Protein AF-A0A1F4AFH7-F1 (afdb_monomer_lite)

Secondary structure (DSSP, 8-state):
--HHHHHHHHHHHHHHHHHHHHHHHHHHHHHHHHHHHHHHHHHHT--HHHHHSSTTHHHHHHHHHHHTT-S-HHHHHHHHTT-S-S-STTSTTHHHHHHHHHHHHHHHHHHHHHHHHHHT--S------------SSTTGGG------------

Foldseek 3Di:
DPPVVVVVVVVVVVVVVVVVVVVVVLVVLLVVLVVLVCLLLVVLVFHVVVCVPDPNVVVVVVLSVQSSVDPPVVVSVCVSVVVDDDAPVVRPCSVVSVVRNVVVVVVVVVVVVVVVVVVVPPPDDDDDDDDPPPDPPVVVVPDDPPPDPPDDDD

Sequence (154 aa):
MNPTLFEIGVVIFMVAVSVALVAWFFRHVAAASERRMTHMLTRAGVDPEFVRQDETWAILHVARGRCSRCRFEDLCDRWLAGKVEGDNSFCLNAQIFRVLKRITGRIAASICSGYHAQATTLTPGSRNVVSTDVDREALIRLTPSIHSPISAVL

Radius of gyration: 24.61 Å; chains: 1; bounding box: 51×47×81 Å

pLDDT: mean 77.51, std 17.67, range [39.91, 97.81]

Structure (mmCIF, N/CA/C/O backbone):
data_AF-A0A1F4AFH7-F1
#
_entry.id   AF-A0A1F4AFH7-F1
#
loop_
_atom_site.group_PDB
_atom_site.id
_atom_site.type_symbol
_atom_site.label_atom_id
_atom_site.label_alt_id
_atom_site.label_comp_id
_atom_site.label_asym_id
_atom_site.label_entity_id
_atom_site.label_seq_id
_atom_site.pdbx_PDB_ins_code
_atom_site.Cartn_x
_atom_site.Cartn_y
_atom_site.Cartn_z
_atom_site.occupancy
_atom_site.B_iso_or_equiv
_atom_site.auth_seq_id
_atom_site.auth_comp_id
_atom_site.auth_asym_id
_atom_site.auth_atom_id
_atom_site.pdbx_PDB_model_num
ATOM 1 N N . MET A 1 1 ? 24.929 5.847 -45.529 1.00 58.94 1 MET A N 1
ATOM 2 C CA . MET A 1 1 ? 24.531 5.856 -44.104 1.00 58.94 1 MET A CA 1
ATOM 3 C C . MET A 1 1 ? 25.587 5.089 -43.334 1.00 58.94 1 MET A C 1
ATOM 5 O O . MET A 1 1 ?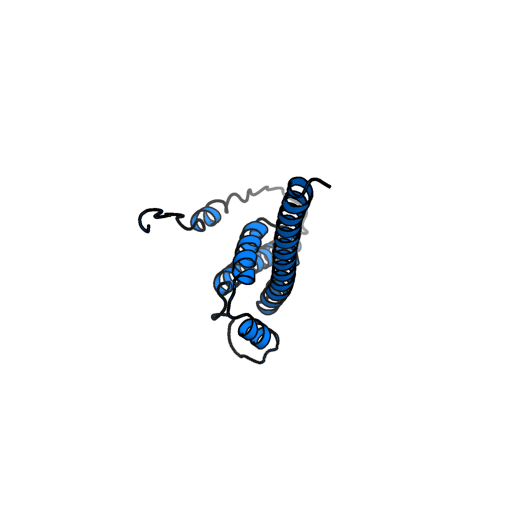 25.845 3.952 -43.700 1.00 58.94 1 MET A O 1
ATOM 9 N N . ASN A 1 2 ? 26.250 5.713 -42.357 1.00 67.75 2 ASN A N 1
ATOM 10 C CA . ASN A 1 2 ? 27.269 5.025 -41.561 1.00 67.75 2 ASN A CA 1
ATOM 11 C C . ASN A 1 2 ? 26.573 4.000 -40.647 1.00 67.75 2 ASN A C 1
ATOM 13 O O . ASN A 1 2 ? 25.775 4.423 -39.806 1.00 67.75 2 ASN A O 1
ATOM 17 N N . PRO A 1 3 ? 26.835 2.689 -40.804 1.00 68.75 3 PRO A N 1
ATOM 18 C CA . PRO A 1 3 ? 26.132 1.634 -40.067 1.00 68.75 3 PRO A CA 1
ATOM 19 C C . PRO A 1 3 ? 26.274 1.775 -38.543 1.00 68.75 3 PRO A C 1
ATOM 21 O O . PRO A 1 3 ? 25.358 1.436 -37.802 1.00 68.75 3 PRO A O 1
ATOM 24 N N . THR A 1 4 ? 27.356 2.402 -38.083 1.00 84.69 4 THR A N 1
ATOM 25 C CA . THR A 1 4 ? 27.660 2.626 -36.665 1.00 84.69 4 THR A CA 1
ATOM 26 C C . THR A 1 4 ? 26.680 3.565 -35.958 1.00 84.69 4 THR A C 1
ATOM 28 O O . THR A 1 4 ? 26.305 3.311 -34.819 1.00 84.69 4 THR A O 1
ATOM 31 N N . LEU A 1 5 ? 26.217 4.637 -36.613 1.00 85.31 5 LEU A N 1
ATOM 32 C CA . LEU A 1 5 ? 25.299 5.599 -35.984 1.00 85.31 5 LEU A CA 1
ATOM 33 C C . LEU A 1 5 ? 23.887 5.027 -35.822 1.00 85.31 5 LEU A C 1
ATOM 35 O O . LEU A 1 5 ? 23.224 5.296 -34.822 1.00 85.31 5 LEU A O 1
ATOM 39 N N . PHE A 1 6 ? 23.438 4.231 -36.795 1.00 85.00 6 PHE A N 1
ATOM 40 C CA . PHE A 1 6 ? 22.141 3.565 -36.724 1.00 85.00 6 PHE A CA 1
ATOM 41 C C . PHE A 1 6 ? 22.126 2.512 -35.612 1.00 85.00 6 PHE A C 1
ATOM 43 O O . PHE A 1 6 ? 21.218 2.509 -34.787 1.00 85.00 6 PHE A O 1
ATOM 50 N N . GLU A 1 7 ? 23.162 1.677 -35.537 1.00 88.56 7 GLU A N 1
ATOM 51 C CA . GLU A 1 7 ? 23.283 0.626 -34.525 1.00 88.56 7 GLU A CA 1
ATOM 52 C C . GLU A 1 7 ? 23.329 1.194 -33.097 1.00 88.56 7 GLU A C 1
ATOM 54 O O . GLU A 1 7 ? 22.572 0.753 -32.229 1.00 88.56 7 GLU A O 1
ATOM 59 N N . ILE A 1 8 ? 24.117 2.254 -32.872 1.00 92.44 8 ILE A N 1
ATOM 60 C CA . ILE A 1 8 ? 24.149 2.973 -31.588 1.00 92.44 8 ILE A CA 1
ATOM 61 C C . ILE A 1 8 ? 22.761 3.534 -31.244 1.00 92.44 8 ILE A C 1
ATOM 63 O O . ILE A 1 8 ? 22.302 3.404 -30.107 1.00 92.44 8 ILE A O 1
ATOM 67 N N . GLY A 1 9 ? 22.066 4.120 -32.225 1.00 92.56 9 GLY A N 1
ATOM 68 C CA . GLY A 1 9 ? 20.712 4.643 -32.043 1.00 92.56 9 GLY A CA 1
ATOM 69 C C . GLY A 1 9 ? 19.713 3.571 -31.600 1.00 92.56 9 GLY A C 1
ATOM 70 O O . GLY A 1 9 ? 18.935 3.807 -30.674 1.00 92.56 9 GLY A O 1
ATOM 71 N N . VAL A 1 10 ? 19.764 2.378 -32.203 1.00 94.88 10 VAL A N 1
ATOM 72 C CA . VAL A 1 10 ? 18.885 1.255 -31.834 1.00 94.88 10 VAL A CA 1
ATOM 73 C C . VAL A 1 10 ? 19.155 0.783 -30.405 1.00 94.88 10 VAL A C 1
ATOM 75 O O . VAL A 1 10 ? 18.204 0.575 -29.653 1.00 94.88 10 VAL A O 1
ATOM 78 N N . VAL A 1 11 ? 20.422 0.656 -29.997 1.00 95.88 11 VAL A N 1
ATOM 79 C CA . VAL A 1 11 ? 20.771 0.237 -28.627 1.00 95.88 11 VAL A CA 1
ATOM 80 C C . VAL A 1 11 ? 20.253 1.242 -27.600 1.00 95.88 11 VAL A C 1
ATOM 82 O O . VAL A 1 11 ? 19.589 0.850 -26.640 1.00 95.88 11 VAL A O 1
ATOM 85 N N . ILE A 1 12 ? 20.485 2.540 -27.820 1.00 96.44 12 ILE A N 1
ATOM 86 C CA . ILE A 1 12 ? 19.996 3.599 -26.924 1.00 96.44 12 ILE A CA 1
ATOM 87 C C . ILE A 1 12 ? 18.468 3.557 -26.831 1.00 96.44 12 ILE A C 1
ATOM 89 O O . ILE A 1 12 ? 17.912 3.630 -25.733 1.00 96.44 12 ILE A O 1
ATOM 93 N N . PHE A 1 13 ? 17.786 3.393 -27.965 1.00 97.00 13 PHE A N 1
ATOM 94 C CA . PHE A 1 13 ? 16.331 3.298 -28.001 1.00 97.00 13 PHE A CA 1
ATOM 95 C C . PHE A 1 13 ? 15.813 2.081 -27.222 1.00 97.00 13 PHE A C 1
ATOM 97 O O . PHE A 1 13 ? 14.917 2.223 -26.392 1.00 97.00 13 PHE A O 1
ATOM 104 N N . MET A 1 14 ? 16.404 0.899 -27.417 1.00 97.44 14 MET A N 1
ATOM 105 C CA . MET A 1 14 ? 16.013 -0.324 -26.705 1.00 97.44 14 MET A CA 1
ATOM 106 C C . MET A 1 14 ? 1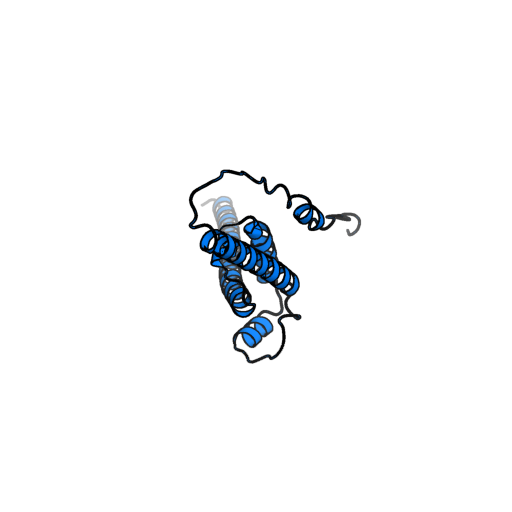6.215 -0.207 -25.191 1.00 97.44 14 MET A C 1
ATOM 108 O O . MET A 1 14 ? 15.348 -0.628 -24.419 1.00 97.44 14 MET A O 1
ATOM 112 N N . VAL A 1 15 ? 17.316 0.411 -24.752 1.00 97.69 15 VAL A N 1
ATOM 113 C CA . VAL A 1 15 ? 17.558 0.698 -23.331 1.00 97.69 15 VAL A CA 1
ATOM 114 C C . VAL A 1 15 ? 16.505 1.668 -22.793 1.00 97.69 15 VAL A C 1
ATOM 116 O O . VAL A 1 15 ? 15.909 1.400 -21.750 1.00 97.69 15 VAL A O 1
ATOM 119 N N . ALA A 1 16 ? 16.212 2.752 -23.515 1.00 97.62 16 ALA A N 1
ATOM 120 C CA . ALA A 1 16 ? 15.210 3.734 -23.104 1.00 97.62 16 ALA A CA 1
ATOM 121 C C . ALA A 1 16 ? 13.808 3.114 -22.969 1.00 97.62 16 ALA A C 1
ATOM 123 O O . ALA A 1 16 ? 13.132 3.331 -21.962 1.00 97.62 16 ALA A O 1
ATOM 124 N N . VAL A 1 17 ? 13.392 2.293 -23.940 1.00 97.81 17 VAL A N 1
ATOM 125 C CA . VAL A 1 17 ? 12.113 1.567 -23.898 1.00 97.81 17 VAL A CA 1
ATOM 126 C C . VAL A 1 17 ? 12.080 0.594 -22.721 1.00 97.81 17 VAL A C 1
ATOM 128 O O . VAL A 1 17 ? 11.098 0.566 -21.981 1.00 97.81 17 VAL A O 1
ATOM 131 N N . SER A 1 18 ? 13.159 -0.156 -22.494 1.00 97.12 18 SER A N 1
ATOM 132 C CA . SER A 1 18 ? 13.247 -1.105 -21.379 1.00 97.12 18 SER A CA 1
ATOM 133 C C . SER A 1 18 ? 13.105 -0.402 -20.026 1.00 97.12 18 SER A C 1
ATOM 135 O O . SER A 1 18 ? 12.313 -0.827 -19.186 1.00 97.12 18 SER A O 1
ATOM 137 N N . VAL A 1 19 ? 13.802 0.721 -19.825 1.00 97.31 19 VAL A N 1
ATOM 138 C CA . VAL A 1 19 ? 13.690 1.532 -18.601 1.00 97.31 19 VAL A CA 1
ATOM 139 C C . VAL A 1 19 ? 12.276 2.093 -18.439 1.00 97.31 19 VAL A C 1
ATOM 141 O O . VAL A 1 19 ? 11.723 2.041 -17.339 1.00 97.31 19 VAL A O 1
ATOM 144 N N . ALA A 1 20 ? 11.660 2.583 -19.518 1.00 96.75 20 ALA A N 1
ATOM 145 C CA . ALA A 1 20 ? 10.295 3.101 -19.484 1.00 96.75 20 ALA A CA 1
ATOM 146 C C . ALA A 1 20 ? 9.277 2.018 -19.090 1.00 96.75 20 ALA A C 1
ATOM 148 O O . ALA A 1 20 ? 8.427 2.265 -18.233 1.00 96.75 20 ALA A O 1
ATOM 149 N N . LEU A 1 21 ? 9.396 0.809 -19.649 1.00 96.75 21 LEU A N 1
ATOM 150 C CA . LEU A 1 21 ? 8.543 -0.333 -19.311 1.00 96.75 21 LEU A CA 1
ATOM 151 C C . LEU A 1 21 ? 8.709 -0.755 -17.848 1.00 96.75 21 LEU A C 1
ATOM 153 O O . LEU A 1 21 ? 7.716 -0.966 -17.152 1.00 96.75 21 LEU A O 1
ATOM 157 N N . VAL A 1 22 ? 9.947 -0.824 -17.357 1.00 94.31 22 VAL A N 1
ATOM 158 C CA . VAL A 1 22 ? 10.238 -1.163 -15.957 1.00 94.31 22 VAL A CA 1
ATOM 159 C C . VAL A 1 22 ? 9.664 -0.107 -15.007 1.00 94.31 22 VAL A C 1
ATOM 161 O O . VAL A 1 22 ? 8.980 -0.444 -14.039 1.00 94.31 22 VAL A O 1
ATOM 164 N N . ALA A 1 23 ? 9.870 1.180 -15.295 1.00 92.88 23 ALA A N 1
ATOM 165 C CA . ALA A 1 23 ? 9.315 2.270 -14.496 1.00 92.88 23 ALA A CA 1
ATOM 166 C C . ALA A 1 23 ? 7.776 2.269 -14.507 1.00 92.88 23 ALA A C 1
ATOM 168 O O . ALA A 1 23 ? 7.147 2.473 -13.466 1.00 92.88 23 ALA A O 1
ATOM 169 N N . TRP A 1 24 ? 7.165 2.009 -15.666 1.00 94.88 24 TRP A N 1
ATOM 170 C CA . TRP A 1 24 ? 5.717 1.863 -15.806 1.00 94.88 24 TRP A CA 1
ATOM 171 C C . TRP A 1 24 ? 5.185 0.707 -14.958 1.00 94.88 24 TRP A C 1
ATOM 173 O O . TRP A 1 24 ? 4.239 0.887 -14.190 1.00 94.88 24 TRP A O 1
ATOM 183 N N . PHE A 1 25 ? 5.830 -0.457 -15.039 1.00 90.38 25 PHE A N 1
ATOM 184 C CA . PHE A 1 25 ? 5.467 -1.634 -14.259 1.00 90.38 25 PHE A CA 1
ATOM 185 C C . PHE A 1 25 ? 5.517 -1.349 -12.754 1.00 90.38 25 PHE A C 1
ATOM 187 O O . PHE A 1 25 ? 4.532 -1.572 -12.049 1.00 90.38 25 PHE A O 1
ATOM 194 N N . PHE A 1 26 ? 6.610 -0.759 -12.259 1.00 82.81 26 PHE A N 1
ATOM 195 C CA . PHE A 1 26 ? 6.724 -0.402 -10.844 1.00 82.81 26 PHE A CA 1
ATOM 196 C C . PHE A 1 26 ? 5.667 0.609 -10.394 1.00 82.81 26 PHE A C 1
ATOM 198 O O . PHE A 1 26 ? 5.120 0.469 -9.299 1.00 82.81 26 PHE A O 1
ATOM 205 N N . ARG A 1 27 ? 5.330 1.602 -11.228 1.00 86.81 27 ARG A N 1
ATOM 206 C CA . ARG A 1 27 ? 4.246 2.551 -10.929 1.00 86.81 27 ARG A CA 1
ATOM 207 C C . ARG A 1 27 ? 2.893 1.858 -10.845 1.00 86.81 27 ARG A C 1
ATOM 209 O O . ARG A 1 27 ? 2.128 2.133 -9.921 1.00 86.81 27 ARG A O 1
ATOM 216 N N . HIS A 1 28 ? 2.613 0.941 -11.766 1.00 86.31 28 HIS A N 1
ATOM 217 C CA . HIS A 1 28 ? 1.357 0.206 -11.770 1.00 86.31 28 HIS A CA 1
ATOM 218 C C . HIS A 1 28 ? 1.219 -0.685 -10.526 1.00 86.31 28 HIS A C 1
ATOM 220 O O . HIS A 1 28 ? 0.165 -0.685 -9.882 1.00 86.31 28 HIS A O 1
ATOM 226 N N . VAL A 1 29 ? 2.286 -1.392 -10.144 1.00 83.69 29 VAL A N 1
ATOM 227 C CA . VAL A 1 29 ? 2.323 -2.212 -8.922 1.00 83.69 29 VAL A CA 1
ATOM 228 C C . VAL A 1 29 ? 2.166 -1.340 -7.673 1.00 83.69 29 VAL A C 1
ATOM 230 O O . VAL A 1 29 ? 1.388 -1.671 -6.781 1.00 83.69 29 VAL A O 1
ATOM 233 N N . ALA A 1 30 ? 2.842 -0.189 -7.616 1.00 82.31 30 ALA A N 1
ATOM 234 C CA . ALA A 1 30 ? 2.748 0.728 -6.482 1.00 82.31 30 ALA A CA 1
ATOM 235 C C . ALA A 1 30 ? 1.341 1.320 -6.301 1.00 82.31 30 ALA A C 1
ATOM 237 O O . ALA A 1 30 ? 0.933 1.569 -5.165 1.00 82.31 30 ALA A O 1
ATOM 238 N N . ALA A 1 31 ? 0.607 1.569 -7.388 1.00 84.50 31 ALA A N 1
ATOM 239 C CA . ALA A 1 31 ? -0.771 2.056 -7.328 1.00 84.50 31 ALA A CA 1
ATOM 240 C C . ALA A 1 31 ? -1.751 0.956 -6.886 1.00 84.50 31 ALA A C 1
ATOM 242 O O . ALA A 1 31 ? -2.654 1.210 -6.087 1.00 84.50 31 ALA A O 1
ATOM 243 N N . ALA A 1 32 ? -1.562 -0.277 -7.366 1.00 86.62 32 ALA A N 1
ATOM 244 C CA . ALA A 1 32 ? -2.381 -1.418 -6.964 1.00 86.62 32 ALA A CA 1
ATOM 245 C C . ALA A 1 32 ? -2.187 -1.766 -5.477 1.00 86.62 32 ALA A C 1
ATOM 247 O O . ALA A 1 32 ? -3.166 -1.956 -4.751 1.00 86.62 32 ALA A O 1
ATOM 248 N N . SER A 1 33 ? -0.936 -1.775 -5.002 1.00 86.81 33 SER A N 1
ATOM 249 C CA . SER A 1 33 ? -0.625 -2.075 -3.601 1.00 86.81 33 SER A CA 1
ATOM 250 C C . SER A 1 33 ? -1.174 -1.023 -2.638 1.00 86.81 33 SER A C 1
ATOM 252 O O . SER A 1 33 ? -1.640 -1.375 -1.557 1.00 86.81 33 SER A O 1
ATOM 254 N N . GLU A 1 34 ? -1.187 0.253 -3.035 1.00 87.62 34 GLU A N 1
ATOM 255 C CA . GLU A 1 34 ? -1.787 1.333 -2.247 1.00 87.62 34 GLU A CA 1
ATOM 256 C C . GLU A 1 34 ? -3.281 1.105 -2.037 1.00 87.62 34 GLU A C 1
ATOM 258 O O . GLU A 1 34 ? -3.737 1.091 -0.897 1.00 87.62 34 GLU A O 1
ATOM 263 N N . ARG A 1 35 ? -4.033 0.840 -3.112 1.00 88.56 35 ARG A N 1
ATOM 264 C CA . ARG A 1 35 ? -5.477 0.578 -3.014 1.00 88.56 35 ARG A CA 1
ATOM 265 C C . ARG A 1 35 ? -5.765 -0.607 -2.096 1.00 88.56 35 ARG A C 1
ATOM 267 O O . ARG A 1 35 ? -6.581 -0.495 -1.182 1.00 88.56 35 ARG A O 1
ATOM 274 N N . ARG A 1 36 ? -5.056 -1.724 -2.289 1.00 90.31 36 ARG A N 1
ATOM 275 C CA . ARG A 1 36 ? -5.224 -2.929 -1.465 1.00 90.31 36 ARG A CA 1
ATOM 276 C C . ARG A 1 36 ? -4.901 -2.662 0.006 1.00 90.31 36 ARG A C 1
ATOM 278 O O . ARG A 1 36 ? -5.663 -3.061 0.883 1.00 90.31 36 ARG A O 1
ATOM 285 N N . MET A 1 37 ? -3.808 -1.954 0.285 1.00 91.12 37 MET A N 1
ATOM 286 C CA . MET A 1 37 ? -3.411 -1.594 1.646 1.00 91.12 37 MET A CA 1
ATOM 287 C C . MET A 1 37 ? -4.458 -0.708 2.334 1.00 91.12 37 MET A C 1
ATOM 289 O O . MET A 1 37 ? -4.794 -0.962 3.488 1.00 91.12 37 MET A O 1
ATOM 293 N N . THR A 1 38 ? -5.019 0.278 1.631 1.00 90.81 38 THR A N 1
ATOM 294 C CA . THR A 1 38 ? -6.092 1.144 2.148 1.00 90.81 38 THR A CA 1
ATOM 295 C C . THR A 1 38 ? -7.342 0.339 2.514 1.00 90.81 38 THR A C 1
ATOM 297 O O . THR A 1 38 ? -7.915 0.523 3.591 1.00 90.81 38 THR A O 1
ATOM 300 N N . HIS A 1 39 ? -7.734 -0.624 1.676 1.00 92.69 39 HIS A N 1
ATOM 301 C CA . HIS A 1 39 ? -8.834 -1.538 1.996 1.00 92.69 39 HIS A CA 1
ATOM 302 C C . HIS A 1 39 ? -8.519 -2.447 3.195 1.00 92.69 39 HIS A C 1
ATOM 304 O O . HIS A 1 39 ? -9.397 -2.742 4.004 1.00 92.69 39 HIS A O 1
ATOM 310 N N . MET A 1 40 ? -7.262 -2.867 3.364 1.00 92.31 40 MET A N 1
ATOM 311 C CA . MET A 1 40 ? -6.867 -3.652 4.536 1.00 92.31 40 MET A CA 1
ATOM 312 C C . MET A 1 40 ? -6.890 -2.836 5.830 1.00 92.31 40 MET A C 1
ATOM 314 O O . MET A 1 40 ? -7.315 -3.358 6.859 1.00 92.31 40 MET A O 1
ATOM 318 N N . LEU A 1 41 ? -6.464 -1.571 5.785 1.00 91.31 41 LEU A N 1
ATOM 319 C CA . LEU A 1 41 ? -6.507 -0.654 6.928 1.00 91.31 41 LEU A CA 1
ATOM 320 C C . LEU A 1 41 ? -7.940 -0.403 7.386 1.00 91.31 41 LEU A C 1
ATOM 322 O O . LEU A 1 41 ? -8.254 -0.624 8.555 1.00 91.31 41 LEU A O 1
ATOM 326 N N . THR A 1 42 ? -8.815 -0.039 6.449 1.00 91.38 42 THR A N 1
ATOM 327 C CA . THR A 1 42 ? -10.238 0.196 6.734 1.00 91.38 42 THR A CA 1
ATOM 328 C C . THR A 1 42 ? -10.900 -1.048 7.321 1.00 91.38 42 THR A C 1
ATOM 330 O O . THR A 1 42 ? -11.532 -0.964 8.373 1.00 91.38 42 THR A O 1
ATOM 333 N N . ARG A 1 43 ? -10.667 -2.236 6.742 1.00 90.50 43 ARG A N 1
ATOM 334 C CA . ARG A 1 43 ? -11.163 -3.509 7.299 1.00 90.50 43 ARG A CA 1
ATOM 335 C C . ARG A 1 43 ? -10.566 -3.840 8.673 1.00 90.50 43 ARG A C 1
ATOM 337 O O . ARG A 1 43 ? -11.231 -4.467 9.492 1.00 90.50 43 ARG A O 1
ATOM 344 N N . ALA A 1 44 ? -9.338 -3.409 8.963 1.00 88.06 44 ALA A N 1
ATOM 345 C CA . ALA A 1 44 ? -8.731 -3.539 10.289 1.00 88.06 44 ALA A CA 1
ATOM 346 C C . ALA A 1 44 ? -9.291 -2.530 11.320 1.00 88.06 44 ALA A C 1
ATOM 348 O O . ALA A 1 44 ? -9.016 -2.669 12.521 1.00 88.06 44 ALA A O 1
ATOM 349 N N . GLY A 1 45 ? -10.099 -1.557 10.884 1.00 88.81 45 GLY A N 1
ATOM 350 C CA . GLY A 1 45 ? -10.655 -0.483 11.709 1.00 88.81 45 GLY A CA 1
ATOM 351 C C . GLY A 1 45 ? -9.713 0.710 11.876 1.00 88.81 45 GLY A C 1
ATOM 352 O O . GLY A 1 45 ? -9.783 1.394 12.891 1.00 88.81 45 GLY A O 1
ATOM 353 N N . VAL A 1 46 ? -8.796 0.918 10.929 1.00 88.12 46 VAL A N 1
ATOM 354 C CA . VAL A 1 46 ? -7.921 2.093 10.862 1.00 88.12 46 VAL A CA 1
ATOM 355 C C . VAL A 1 46 ? -8.403 2.980 9.722 1.00 88.12 46 VAL A C 1
ATOM 357 O O . VAL A 1 46 ? -8.455 2.531 8.577 1.00 88.12 46 VAL A O 1
ATOM 360 N N . ASP A 1 47 ? -8.739 4.231 10.030 1.00 86.06 47 ASP A N 1
ATOM 361 C CA . ASP A 1 47 ? -9.089 5.220 9.014 1.00 86.06 47 ASP A CA 1
ATOM 362 C C . ASP A 1 47 ? -7.817 5.694 8.282 1.00 86.06 47 ASP A C 1
ATOM 364 O O . ASP A 1 47 ? -6.925 6.263 8.918 1.00 86.06 47 ASP A O 1
ATOM 368 N N . PRO A 1 48 ? -7.681 5.445 6.968 1.00 82.25 48 PRO A N 1
ATOM 369 C CA . PRO A 1 48 ? -6.505 5.839 6.199 1.00 82.25 48 PRO A CA 1
ATOM 370 C C . PRO A 1 48 ? -6.304 7.357 6.127 1.00 82.25 48 PRO A C 1
ATOM 372 O O . PRO A 1 48 ? -5.156 7.790 6.026 1.00 82.25 48 PRO A O 1
ATOM 375 N N . GLU A 1 49 ? -7.367 8.164 6.199 1.00 82.38 49 GLU A N 1
ATOM 376 C CA . GLU A 1 49 ? -7.240 9.625 6.119 1.00 82.38 49 GLU A CA 1
ATOM 377 C C . GLU A 1 49 ? -6.582 10.198 7.373 1.00 82.38 49 GLU A C 1
ATOM 379 O O . GLU A 1 49 ? -5.730 11.084 7.287 1.00 82.38 49 GLU A O 1
ATOM 384 N N . PHE A 1 50 ? -6.878 9.607 8.531 1.00 75.38 50 PHE A N 1
ATOM 385 C CA . PHE A 1 50 ? -6.241 9.963 9.794 1.00 75.38 50 PHE A CA 1
ATOM 386 C C . PHE A 1 50 ? -4.727 9.685 9.773 1.00 75.38 50 PHE A C 1
ATOM 388 O O . PHE A 1 50 ? -3.925 10.486 10.242 1.00 75.38 50 PHE A O 1
ATOM 395 N N . VAL A 1 51 ? -4.315 8.572 9.157 1.00 74.50 51 VAL A N 1
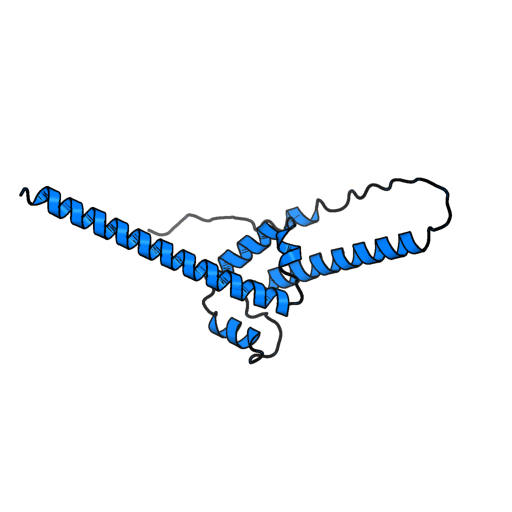ATOM 396 C CA . VAL A 1 51 ? -2.902 8.155 9.060 1.00 74.50 51 VAL A CA 1
ATOM 397 C C . VAL A 1 51 ? -2.105 9.028 8.074 1.00 74.50 51 VAL A C 1
ATOM 399 O O . VAL A 1 51 ? -0.880 9.095 8.164 1.00 74.50 51 VAL A O 1
ATOM 402 N N . ARG A 1 52 ? -2.768 9.706 7.122 1.00 72.94 52 ARG A N 1
ATOM 403 C CA . ARG A 1 52 ? -2.101 10.578 6.133 1.00 72.94 52 ARG A CA 1
ATOM 404 C C . ARG A 1 52 ? -1.685 11.941 6.688 1.00 72.94 52 ARG A C 1
ATOM 406 O O . ARG A 1 52 ? -0.823 12.567 6.077 1.00 72.94 52 ARG A O 1
ATOM 413 N N . GLN A 1 53 ? -2.292 12.401 7.780 1.00 67.88 53 GLN A N 1
ATOM 414 C CA . GLN A 1 53 ? -2.065 13.748 8.322 1.00 67.88 53 GLN A CA 1
ATOM 415 C C . GLN A 1 53 ? -0.962 13.814 9.389 1.00 67.88 53 GLN A C 1
ATOM 417 O O . GLN A 1 53 ? -0.530 14.910 9.731 1.00 67.88 53 GLN A O 1
ATOM 422 N N . ASP A 1 54 ? -0.498 12.670 9.893 1.00 66.06 54 ASP A N 1
ATOM 423 C CA . ASP A 1 54 ? 0.324 12.590 11.105 1.00 66.06 54 ASP A CA 1
ATOM 424 C C . ASP A 1 54 ? 1.701 11.928 10.865 1.00 66.06 54 ASP A C 1
ATOM 426 O O . ASP A 1 54 ? 1.997 11.409 9.781 1.00 66.06 54 ASP A O 1
ATOM 430 N N . GLU A 1 55 ? 2.543 11.878 11.904 1.00 72.56 55 GLU A N 1
ATOM 431 C CA . GLU A 1 55 ? 3.867 11.220 11.934 1.00 72.56 55 GLU A CA 1
ATOM 432 C C . GLU A 1 55 ? 3.828 9.735 11.520 1.00 72.56 55 GLU A C 1
ATOM 434 O O . GLU A 1 55 ? 4.842 9.114 11.183 1.00 72.56 55 GLU A O 1
ATOM 439 N N . THR A 1 56 ? 2.634 9.147 11.479 1.00 79.25 56 THR A N 1
ATOM 440 C CA . THR A 1 56 ? 2.405 7.772 11.046 1.00 79.25 56 THR A CA 1
ATOM 441 C C . THR A 1 56 ? 2.552 7.556 9.535 1.00 79.25 56 THR A C 1
ATOM 443 O O . THR A 1 56 ? 2.617 6.402 9.093 1.00 79.25 56 THR A O 1
ATOM 446 N N . TRP A 1 57 ? 2.710 8.619 8.737 1.00 82.62 57 TRP A N 1
ATOM 447 C CA . TRP A 1 57 ? 2.990 8.518 7.301 1.00 82.62 57 TRP A CA 1
ATOM 448 C C . TRP A 1 57 ? 4.254 7.700 6.994 1.00 82.62 57 TRP A C 1
ATOM 450 O O . TRP A 1 57 ? 4.251 6.876 6.076 1.00 82.62 57 TRP A O 1
ATOM 460 N N . ALA A 1 58 ? 5.321 7.856 7.787 1.00 84.94 58 ALA A N 1
ATOM 461 C CA . ALA A 1 58 ? 6.560 7.099 7.591 1.00 84.94 58 ALA A CA 1
ATOM 462 C C . ALA A 1 58 ? 6.335 5.586 7.772 1.00 84.94 58 ALA A C 1
ATOM 464 O O . ALA A 1 58 ? 6.823 4.768 6.987 1.00 84.94 58 ALA A O 1
ATOM 465 N N . ILE A 1 59 ? 5.521 5.209 8.764 1.00 85.81 59 ILE A N 1
ATOM 466 C CA . ILE A 1 59 ? 5.132 3.818 9.026 1.00 85.81 59 ILE A CA 1
ATOM 467 C C . ILE A 1 59 ? 4.293 3.273 7.862 1.00 85.81 59 ILE A C 1
ATOM 469 O O . ILE A 1 59 ? 4.513 2.146 7.404 1.00 85.81 59 ILE A O 1
ATOM 473 N N . LEU A 1 60 ? 3.367 4.082 7.343 1.00 86.06 60 LEU A N 1
ATOM 474 C CA . LEU A 1 60 ? 2.538 3.723 6.195 1.00 86.06 60 LEU A CA 1
ATOM 475 C C . LEU A 1 60 ? 3.374 3.536 4.919 1.00 86.06 60 LEU A C 1
ATOM 477 O O . LEU A 1 60 ? 3.123 2.609 4.147 1.00 86.06 60 LEU A O 1
ATOM 481 N N . HIS A 1 61 ? 4.408 4.355 4.717 1.00 86.44 61 HIS A N 1
ATOM 482 C CA . HIS A 1 61 ? 5.324 4.227 3.585 1.00 86.44 61 HIS A CA 1
ATOM 483 C C . HIS A 1 61 ? 6.098 2.899 3.621 1.00 86.44 61 HIS A C 1
ATOM 485 O O . HIS A 1 61 ? 6.197 2.198 2.609 1.00 86.44 61 HIS A O 1
ATOM 491 N N . VAL A 1 62 ? 6.571 2.489 4.803 1.00 88.50 62 VAL A N 1
ATOM 492 C CA . VAL A 1 62 ? 7.212 1.177 4.999 1.00 88.50 62 VAL A CA 1
ATOM 493 C C . VAL A 1 62 ? 6.225 0.038 4.730 1.00 88.50 62 VAL A C 1
ATOM 495 O O . VAL A 1 62 ? 6.565 -0.920 4.027 1.00 88.50 62 VAL A O 1
ATOM 498 N N . ALA A 1 63 ? 4.990 0.142 5.231 1.00 89.19 63 ALA A N 1
ATOM 499 C CA . ALA A 1 63 ? 3.945 -0.846 4.970 1.00 89.19 63 ALA A CA 1
ATOM 500 C C . ALA A 1 63 ? 3.641 -0.971 3.467 1.00 89.19 63 ALA A C 1
ATOM 502 O O . ALA A 1 63 ? 3.522 -2.087 2.952 1.00 89.19 63 ALA A O 1
ATOM 503 N N . ARG A 1 64 ? 3.599 0.151 2.739 1.00 89.12 64 ARG A N 1
ATOM 504 C CA . ARG A 1 64 ? 3.398 0.182 1.284 1.00 89.12 64 ARG A CA 1
ATOM 505 C C . ARG A 1 64 ? 4.510 -0.552 0.543 1.00 89.12 64 ARG A C 1
ATOM 507 O O . ARG A 1 64 ? 4.214 -1.366 -0.329 1.00 89.12 64 ARG A O 1
ATOM 514 N N . GLY A 1 65 ? 5.769 -0.311 0.915 1.00 87.88 65 GLY A N 1
ATOM 515 C CA . GLY A 1 65 ? 6.923 -0.992 0.321 1.00 87.88 65 GLY A CA 1
ATOM 516 C C . GLY A 1 65 ? 6.927 -2.505 0.563 1.00 87.88 65 GLY A C 1
ATOM 517 O O . GLY A 1 65 ? 7.360 -3.271 -0.294 1.00 87.88 65 GLY A O 1
ATOM 518 N N . ARG A 1 66 ? 6.405 -2.957 1.710 1.00 90.19 66 ARG A N 1
ATOM 519 C CA . ARG A 1 66 ? 6.194 -4.388 1.986 1.00 90.19 66 ARG A CA 1
ATOM 520 C C . ARG A 1 66 ? 5.024 -4.953 1.186 1.00 90.19 66 ARG A C 1
ATOM 522 O O . ARG A 1 66 ? 5.123 -6.056 0.659 1.00 90.19 66 ARG A O 1
ATOM 529 N N . CYS A 1 67 ? 3.935 -4.194 1.068 1.00 90.81 67 CYS A N 1
ATOM 530 C CA . CYS A 1 67 ? 2.740 -4.608 0.339 1.00 90.81 67 CYS A CA 1
ATOM 531 C C . CYS A 1 67 ? 3.016 -4.774 -1.162 1.00 90.81 67 CYS A C 1
ATOM 533 O O . CYS A 1 67 ? 2.605 -5.776 -1.732 1.00 90.81 67 CYS A O 1
ATOM 535 N N . SER A 1 68 ? 3.783 -3.866 -1.781 1.00 88.38 68 SER A N 1
ATOM 536 C CA . SER A 1 68 ? 4.156 -3.958 -3.205 1.00 88.38 68 SER A CA 1
ATOM 537 C C . SER A 1 68 ? 5.076 -5.132 -3.549 1.00 88.38 68 SER A C 1
ATOM 539 O O . SER A 1 68 ? 5.256 -5.438 -4.723 1.00 88.38 68 SER A O 1
ATOM 541 N N . ARG A 1 69 ? 5.681 -5.773 -2.544 1.00 86.81 69 ARG A N 1
ATOM 542 C CA . ARG A 1 69 ? 6.535 -6.960 -2.697 1.00 86.81 69 ARG A CA 1
ATOM 543 C C . ARG A 1 69 ? 5.879 -8.228 -2.142 1.00 86.81 69 ARG A C 1
ATOM 545 O O . ARG A 1 69 ? 6.532 -9.268 -2.061 1.00 86.81 69 ARG A O 1
ATOM 552 N N . CYS A 1 70 ? 4.622 -8.149 -1.705 1.00 88.81 70 CYS A N 1
ATOM 553 C CA . CYS A 1 70 ? 3.922 -9.280 -1.113 1.00 88.81 70 CYS A CA 1
ATOM 554 C C . CYS A 1 70 ? 3.652 -10.347 -2.180 1.00 88.81 70 CYS A C 1
ATOM 556 O O . CYS A 1 70 ? 3.071 -10.050 -3.215 1.00 88.81 70 CYS A O 1
ATOM 558 N N . ARG A 1 71 ? 4.035 -11.603 -1.922 1.00 87.81 71 ARG A N 1
ATOM 559 C CA . ARG A 1 71 ? 3.761 -12.723 -2.845 1.00 87.81 71 ARG A CA 1
ATOM 560 C C . ARG A 1 71 ? 2.356 -13.318 -2.687 1.00 87.81 71 ARG A C 1
ATOM 562 O O . ARG A 1 71 ? 1.937 -14.080 -3.545 1.00 87.81 71 ARG A O 1
ATOM 569 N N . PHE A 1 72 ? 1.646 -12.975 -1.610 1.00 88.50 72 PHE A N 1
ATOM 570 C CA . PHE A 1 72 ? 0.343 -13.544 -1.231 1.00 88.50 72 PHE A CA 1
ATOM 571 C C . PHE A 1 72 ? -0.804 -12.554 -1.469 1.00 88.50 72 PHE A C 1
ATOM 573 O O . PHE A 1 72 ? -1.660 -12.330 -0.607 1.00 88.50 72 PHE A O 1
ATOM 580 N N . GLU A 1 73 ? -0.780 -11.884 -2.619 1.00 88.88 73 GLU A N 1
ATOM 581 C CA . GLU A 1 73 ? -1.795 -10.895 -2.990 1.00 88.88 73 GLU A CA 1
ATOM 582 C C . GLU A 1 73 ? -3.196 -11.507 -3.099 1.00 88.88 73 GLU A C 1
ATOM 584 O O . GLU A 1 73 ? -4.173 -10.924 -2.636 1.00 88.88 73 GLU A O 1
ATOM 589 N N . ASP A 1 74 ? -3.276 -12.727 -3.623 1.00 90.19 74 ASP A N 1
ATOM 590 C CA . ASP A 1 74 ? -4.505 -13.504 -3.760 1.00 90.19 74 ASP A CA 1
ATOM 591 C C . ASP A 1 74 ? -5.166 -13.782 -2.401 1.00 90.19 74 ASP A C 1
ATOM 593 O O . ASP A 1 74 ? -6.390 -13.756 -2.268 1.00 90.19 74 ASP A O 1
ATOM 597 N N . LEU A 1 75 ? -4.361 -14.035 -1.366 1.00 91.44 75 LEU A N 1
ATOM 598 C CA . LEU A 1 75 ? -4.851 -14.271 -0.014 1.00 91.44 75 LEU A CA 1
ATOM 599 C C . LEU A 1 75 ? -5.373 -12.973 0.607 1.00 91.44 75 LEU A C 1
ATOM 601 O O . LEU A 1 75 ? -6.408 -12.979 1.273 1.00 91.44 75 LEU A O 1
ATOM 605 N N . CYS A 1 76 ? -4.701 -11.854 0.325 1.00 92.00 76 CYS A N 1
ATOM 606 C CA . CYS A 1 76 ? -5.157 -10.528 0.724 1.00 92.00 76 CYS A CA 1
ATOM 607 C C . CYS A 1 76 ? -6.522 -10.207 0.101 1.00 92.00 76 CYS A C 1
ATOM 609 O O . CYS A 1 76 ? -7.433 -9.794 0.815 1.00 92.00 76 CYS A O 1
ATOM 611 N N . ASP A 1 77 ? -6.683 -10.452 -1.200 1.00 92.62 77 ASP A N 1
ATOM 612 C CA . ASP A 1 77 ? -7.921 -10.172 -1.930 1.00 92.62 77 ASP A CA 1
ATOM 613 C C . ASP A 1 77 ? -9.067 -11.090 -1.472 1.00 92.62 77 ASP A C 1
ATOM 615 O O . ASP A 1 77 ? -10.195 -10.634 -1.279 1.00 92.62 77 ASP A O 1
ATOM 619 N N . ARG A 1 78 ? -8.783 -12.371 -1.194 1.00 93.69 78 ARG A N 1
ATOM 620 C CA . ARG A 1 78 ? -9.767 -13.299 -0.608 1.00 93.69 78 ARG A CA 1
ATOM 621 C C . ARG A 1 78 ? -10.210 -12.876 0.791 1.00 93.69 78 ARG A C 1
ATOM 623 O O . ARG A 1 78 ? -11.405 -12.922 1.082 1.00 93.69 78 ARG A O 1
ATOM 630 N N . TRP A 1 79 ? -9.281 -12.442 1.641 1.00 94.06 79 TRP A N 1
ATOM 631 C CA . TRP A 1 79 ? -9.606 -11.932 2.974 1.00 94.06 79 TRP A CA 1
ATOM 632 C C . TRP A 1 79 ? -10.417 -10.632 2.911 1.00 94.06 79 TRP A C 1
ATOM 634 O O . TRP A 1 79 ? -11.414 -10.489 3.621 1.00 94.06 79 TRP A O 1
ATOM 644 N N . LEU A 1 80 ? -10.053 -9.708 2.015 1.00 92.69 80 LEU A N 1
ATOM 645 C CA . LEU A 1 80 ? -10.809 -8.475 1.774 1.00 92.69 80 LEU A CA 1
ATOM 646 C C . LEU A 1 80 ? -12.231 -8.758 1.278 1.00 92.69 80 LEU A C 1
ATOM 648 O O . LEU A 1 80 ? -13.172 -8.114 1.737 1.00 92.69 80 LEU A O 1
ATOM 652 N N . ALA A 1 81 ? -12.396 -9.762 0.416 1.00 93.62 81 ALA A N 1
ATOM 653 C CA . ALA A 1 81 ? -13.696 -10.233 -0.055 1.00 93.62 81 ALA A CA 1
ATOM 654 C C . ALA A 1 81 ? -14.505 -11.005 1.008 1.00 93.62 81 ALA A C 1
ATOM 656 O O . ALA A 1 81 ? -15.606 -11.461 0.713 1.00 93.62 81 ALA A O 1
ATOM 657 N N . GLY A 1 82 ? -13.968 -11.202 2.219 1.00 92.38 82 GLY A N 1
ATOM 658 C CA . GLY A 1 82 ? -14.618 -11.973 3.280 1.00 92.38 82 GLY A CA 1
ATOM 659 C C . GLY A 1 82 ? -14.670 -13.482 3.025 1.00 92.38 82 GLY A C 1
ATOM 660 O O . GLY A 1 82 ? -15.384 -14.184 3.726 1.00 92.38 82 GLY A O 1
ATOM 661 N N . LYS A 1 83 ? -13.913 -13.993 2.045 1.00 92.56 83 LYS A N 1
ATOM 662 C CA . LYS A 1 83 ? -13.837 -15.431 1.720 1.00 92.56 83 LYS A CA 1
ATOM 663 C C . LYS A 1 83 ? -12.911 -16.212 2.655 1.00 92.56 83 LYS A C 1
ATOM 665 O O . LYS A 1 83 ? -12.852 -17.433 2.573 1.00 92.56 83 LYS A O 1
ATOM 670 N N . VAL A 1 84 ? -12.143 -15.508 3.482 1.00 90.12 84 VAL A N 1
ATOM 671 C CA . VAL A 1 84 ? -11.272 -16.075 4.512 1.00 90.12 84 VAL A CA 1
ATOM 672 C C . VAL A 1 84 ? -11.664 -15.429 5.832 1.00 90.12 84 VAL A C 1
ATOM 674 O O . VAL A 1 84 ? -11.610 -14.203 5.959 1.00 90.12 84 VAL A O 1
ATOM 677 N N . GLU A 1 85 ? -12.081 -16.255 6.786 1.00 83.62 85 GLU A N 1
ATOM 678 C CA . GLU A 1 85 ? -12.385 -15.829 8.149 1.00 83.62 85 GLU A CA 1
ATOM 679 C C . GLU A 1 85 ? -11.105 -15.669 8.977 1.00 83.62 85 GLU A C 1
ATOM 681 O O . GLU A 1 85 ? -10.060 -16.242 8.666 1.00 83.62 85 GLU A O 1
ATOM 686 N N . GLY A 1 86 ? -11.195 -14.881 10.047 1.00 85.88 86 GLY A N 1
ATOM 687 C CA . GLY A 1 86 ? -10.092 -14.652 10.975 1.00 85.88 86 GLY A CA 1
ATOM 688 C C . GLY A 1 86 ? -9.362 -13.324 10.782 1.00 85.88 86 GLY A C 1
ATOM 689 O O . GLY A 1 86 ? -9.748 -12.448 9.996 1.00 85.88 86 GLY A O 1
ATOM 690 N N . ASP A 1 87 ? -8.313 -13.154 11.585 1.00 84.06 87 ASP A N 1
ATOM 691 C CA . ASP A 1 87 ? -7.494 -11.953 11.572 1.00 84.06 87 ASP A CA 1
ATOM 692 C C . ASP A 1 87 ? -6.527 -11.938 10.377 1.00 84.06 87 ASP A C 1
ATOM 694 O O . ASP A 1 87 ? -6.318 -12.921 9.669 1.00 84.06 87 ASP A O 1
ATOM 698 N N . ASN A 1 88 ? -5.920 -10.785 10.126 1.00 87.25 88 ASN A N 1
ATOM 699 C CA . ASN A 1 88 ? -4.973 -10.610 9.030 1.00 87.25 88 ASN A CA 1
ATOM 700 C C . ASN A 1 88 ? -3.559 -11.109 9.372 1.00 87.25 88 ASN A C 1
ATOM 702 O O . ASN A 1 88 ? -2.599 -10.574 8.827 1.00 87.25 88 ASN A O 1
ATOM 706 N N . SER A 1 89 ? -3.399 -12.100 10.255 1.00 89.44 89 SER A N 1
ATOM 707 C CA . SER A 1 89 ? -2.090 -12.592 10.726 1.00 89.44 89 SER A CA 1
ATOM 708 C C . SER A 1 89 ? -1.167 -13.104 9.614 1.00 89.44 89 SER A C 1
ATOM 710 O O . SER A 1 89 ? 0.051 -13.024 9.758 1.00 89.44 89 SER A O 1
ATOM 712 N N . PHE A 1 90 ? -1.722 -13.548 8.483 1.00 89.62 90 PHE A N 1
ATOM 713 C CA . PHE A 1 90 ? -0.961 -13.921 7.284 1.00 89.62 90 PHE A CA 1
ATOM 714 C C . PHE A 1 90 ? -0.258 -12.727 6.608 1.00 89.62 90 PHE A C 1
ATOM 716 O O . PHE A 1 90 ? 0.662 -12.906 5.810 1.00 89.62 90 PHE A O 1
ATOM 723 N N . CYS A 1 91 ? -0.704 -11.497 6.873 1.00 91.50 91 CYS A N 1
ATOM 724 C CA . CYS A 1 91 ? -0.172 -10.299 6.246 1.00 91.50 91 CYS A CA 1
ATOM 725 C C . CYS A 1 91 ? 1.118 -9.849 6.945 1.00 91.50 91 CYS A C 1
ATOM 727 O O . CYS A 1 91 ? 1.136 -9.609 8.151 1.00 91.50 91 CYS A O 1
ATOM 729 N N . LEU A 1 92 ? 2.179 -9.586 6.175 1.00 89.62 92 LEU A N 1
ATOM 730 C CA . LEU A 1 92 ? 3.441 -9.050 6.711 1.00 89.62 92 LEU A CA 1
ATOM 731 C C . LEU A 1 92 ? 3.274 -7.673 7.394 1.00 89.62 92 LEU A C 1
ATOM 733 O O . LEU A 1 92 ? 4.103 -7.259 8.206 1.00 89.62 92 LEU A O 1
ATOM 737 N N . ASN A 1 93 ? 2.193 -6.958 7.067 1.00 92.81 93 ASN A N 1
ATOM 738 C CA . ASN A 1 93 ? 1.835 -5.671 7.660 1.00 92.81 93 ASN A CA 1
ATOM 739 C C . ASN A 1 93 ? 0.847 -5.790 8.831 1.00 92.81 93 ASN A C 1
ATOM 741 O O . ASN A 1 93 ? 0.493 -4.768 9.414 1.00 92.81 93 ASN A O 1
ATOM 745 N N . ALA A 1 94 ? 0.427 -6.996 9.229 1.00 91.56 94 ALA A N 1
ATOM 746 C CA . ALA A 1 94 ? -0.552 -7.194 10.302 1.00 91.56 94 ALA A CA 1
ATOM 747 C C . ALA A 1 94 ? -0.148 -6.487 11.602 1.00 91.56 94 ALA A C 1
ATOM 749 O O . ALA A 1 94 ? -0.952 -5.802 12.234 1.00 91.56 94 ALA A O 1
ATOM 750 N N . GLN A 1 95 ? 1.129 -6.599 11.979 1.00 90.69 95 GLN A N 1
ATOM 751 C CA . GLN A 1 95 ? 1.656 -5.943 13.172 1.00 90.69 95 GLN A CA 1
ATOM 752 C C . GLN A 1 95 ? 1.604 -4.415 13.057 1.00 90.69 95 GLN A C 1
ATOM 754 O O . GLN A 1 95 ? 1.232 -3.753 14.024 1.00 90.69 95 GLN A O 1
ATOM 759 N N . ILE A 1 96 ? 1.914 -3.863 11.878 1.00 90.06 96 ILE A N 1
ATOM 760 C CA . ILE A 1 96 ? 1.823 -2.422 11.617 1.00 90.06 96 ILE A CA 1
ATOM 761 C C . ILE A 1 96 ? 0.375 -1.965 11.790 1.00 90.06 96 ILE A C 1
ATOM 763 O O . ILE A 1 96 ? 0.115 -1.030 12.539 1.00 90.06 96 ILE A O 1
ATOM 767 N N . PHE A 1 97 ? -0.581 -2.676 11.192 1.00 90.38 97 PHE A N 1
ATOM 768 C CA . PHE A 1 97 ? -2.001 -2.348 11.314 1.00 90.38 97 PHE A CA 1
ATOM 769 C C . PHE A 1 97 ? -2.488 -2.398 12.769 1.00 90.38 97 PHE A C 1
ATOM 771 O O . PHE A 1 97 ? -3.227 -1.516 13.197 1.00 90.38 97 PHE A O 1
ATOM 778 N N . ARG A 1 98 ? -2.018 -3.362 13.574 1.00 89.69 98 ARG A N 1
ATOM 779 C CA . ARG A 1 98 ? -2.321 -3.423 15.017 1.00 89.69 98 ARG A CA 1
ATOM 780 C C . ARG A 1 98 ? -1.711 -2.266 15.812 1.00 89.69 98 ARG A C 1
ATOM 782 O O . ARG A 1 98 ? -2.283 -1.859 16.822 1.00 89.69 98 ARG A O 1
ATOM 789 N N . VAL A 1 99 ? -0.532 -1.776 15.428 1.00 88.81 99 VAL A N 1
ATOM 790 C CA . VAL A 1 99 ? 0.083 -0.591 16.051 1.00 88.81 99 VAL A CA 1
ATOM 791 C C . VAL A 1 99 ? -0.716 0.656 15.686 1.00 88.81 99 VAL A C 1
ATOM 793 O O . VAL A 1 99 ? -1.140 1.368 16.591 1.00 88.81 99 VAL A O 1
ATOM 796 N N . LEU A 1 100 ? -1.014 0.851 14.398 1.00 88.31 100 LEU A N 1
ATOM 797 C CA . LEU A 1 100 ? -1.827 1.968 13.911 1.00 88.31 100 LEU A CA 1
ATOM 798 C C . LEU A 1 100 ? -3.187 2.010 14.609 1.00 88.31 100 LEU A C 1
ATOM 800 O O . LEU A 1 100 ? -3.545 3.025 15.189 1.00 88.31 100 LEU A O 1
ATOM 804 N N . LYS A 1 101 ? -3.887 0.873 14.680 1.00 89.62 101 LYS A N 1
ATOM 805 C CA . LYS A 1 101 ? -5.174 0.765 15.378 1.00 89.62 101 LYS A CA 1
ATOM 806 C C . LYS A 1 101 ? -5.101 1.198 16.843 1.00 89.62 101 LYS A C 1
ATOM 808 O O . LYS A 1 101 ? -6.017 1.849 17.335 1.00 89.62 101 LYS A O 1
ATOM 813 N N . ARG A 1 102 ? -4.021 0.847 17.551 1.00 88.19 102 ARG A N 1
ATOM 814 C CA . ARG A 1 102 ? -3.820 1.260 18.950 1.00 88.19 102 ARG A CA 1
ATOM 815 C C . ARG A 1 102 ? -3.557 2.756 19.074 1.00 88.19 102 ARG A C 1
ATOM 817 O O . ARG A 1 102 ? -4.089 3.365 19.994 1.00 88.19 102 ARG A O 1
ATOM 824 N N . ILE A 1 103 ? -2.765 3.331 18.171 1.00 86.12 103 ILE A N 1
ATOM 825 C CA . ILE A 1 103 ? -2.487 4.772 18.145 1.00 86.12 103 ILE A CA 1
ATOM 826 C C . ILE A 1 103 ? -3.786 5.538 17.883 1.00 86.12 103 ILE A C 1
ATOM 828 O O . ILE A 1 103 ? -4.187 6.349 18.714 1.00 86.12 103 ILE A O 1
ATOM 832 N N . THR A 1 104 ? -4.507 5.199 16.811 1.00 83.88 104 THR A N 1
ATOM 833 C CA . THR A 1 104 ? -5.790 5.829 16.472 1.00 83.88 104 THR A CA 1
ATOM 834 C C . THR A 1 104 ? -6.808 5.682 17.605 1.00 83.88 104 THR A C 1
ATOM 836 O O . THR A 1 104 ? -7.479 6.647 17.955 1.00 83.88 104 THR A O 1
ATOM 839 N N . GLY A 1 105 ? -6.883 4.509 18.246 1.00 84.31 105 GLY A N 1
ATOM 840 C CA . GLY A 1 105 ? -7.769 4.285 19.391 1.00 84.31 105 GLY A CA 1
ATOM 841 C C . GLY A 1 105 ? -7.426 5.139 20.617 1.00 84.31 105 GLY A C 1
ATOM 842 O O . GLY A 1 105 ? -8.330 5.645 21.276 1.00 84.31 105 GLY A O 1
ATOM 843 N N . ARG A 1 106 ? -6.135 5.345 20.915 1.00 84.44 106 ARG A N 1
ATOM 844 C CA . ARG A 1 106 ? -5.705 6.228 22.012 1.00 84.44 106 ARG A CA 1
ATOM 845 C C . ARG A 1 106 ? -6.011 7.689 21.727 1.00 84.44 106 ARG A C 1
ATOM 847 O O . ARG A 1 106 ? -6.450 8.379 22.637 1.00 84.44 106 ARG A O 1
ATOM 854 N N . ILE A 1 107 ? -5.808 8.138 20.490 1.00 81.12 107 ILE A N 1
ATOM 855 C CA . ILE A 1 107 ? -6.101 9.522 20.107 1.00 81.12 107 ILE A CA 1
ATOM 856 C C . ILE A 1 107 ? -7.611 9.773 20.144 1.00 81.12 107 ILE A C 1
ATOM 858 O O . ILE A 1 107 ? -8.061 10.759 20.716 1.00 81.12 107 ILE A O 1
ATOM 862 N N . ALA A 1 108 ? -8.419 8.839 19.637 1.00 80.81 108 ALA A N 1
ATOM 863 C CA . ALA A 1 108 ? -9.870 8.929 19.772 1.00 80.81 108 ALA A CA 1
ATOM 864 C C . ALA A 1 108 ? -10.300 8.988 21.252 1.00 80.81 108 ALA A C 1
ATOM 866 O O . ALA A 1 108 ? -11.142 9.804 21.625 1.00 80.81 108 ALA A O 1
ATOM 867 N N . ALA A 1 109 ? -9.685 8.172 22.116 1.00 81.88 109 ALA A N 1
ATOM 868 C CA . ALA A 1 109 ? -9.966 8.182 23.549 1.00 81.88 109 ALA A CA 1
ATOM 869 C C . ALA A 1 109 ? -9.524 9.484 24.244 1.00 81.88 109 ALA A C 1
ATOM 871 O O . ALA A 1 109 ? -10.255 9.986 25.098 1.00 81.88 109 ALA A O 1
ATOM 872 N N . SER A 1 110 ? -8.366 10.054 23.889 1.00 82.06 110 SER A N 1
ATOM 873 C CA . SER A 1 110 ? -7.881 11.309 24.476 1.00 82.06 110 SER A CA 1
ATOM 874 C C . SER A 1 110 ? -8.747 12.500 24.067 1.00 82.06 110 SER A C 1
ATOM 876 O O . SER A 1 110 ? -9.070 13.329 24.918 1.00 82.06 110 SER A O 1
ATOM 878 N N . ILE A 1 111 ? -9.210 12.539 22.812 1.00 79.75 111 ILE A N 1
ATOM 879 C CA . ILE A 1 111 ? -10.156 13.552 22.330 1.00 79.75 111 ILE A CA 1
ATOM 880 C C . ILE A 1 111 ? -11.477 13.445 23.102 1.00 79.75 111 ILE A C 1
ATOM 882 O O . ILE A 1 111 ? -11.934 14.439 23.664 1.00 79.75 111 ILE A 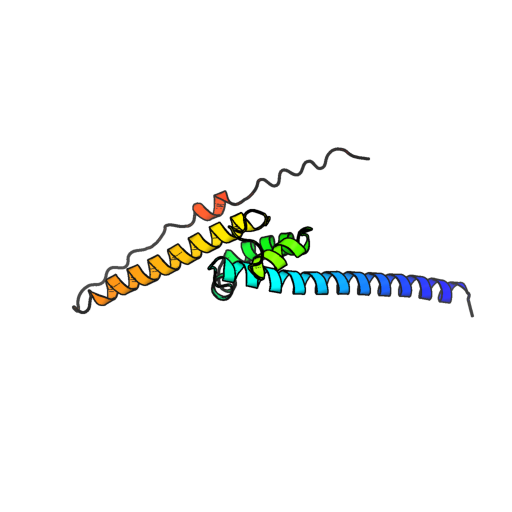O 1
ATOM 886 N N . CYS A 1 112 ? -12.065 12.249 23.213 1.00 74.62 112 CYS A N 1
ATOM 887 C CA . CYS A 1 112 ? -13.311 12.056 23.964 1.00 74.62 112 CYS A CA 1
ATOM 888 C C . CYS A 1 112 ? -13.167 12.409 25.456 1.00 74.62 112 CYS A C 1
ATOM 890 O O . CYS A 1 112 ? -14.068 13.017 26.031 1.00 74.62 112 CYS A O 1
ATOM 892 N N . SER A 1 113 ? -12.028 12.083 26.075 1.00 75.25 113 SER A N 1
ATOM 893 C CA . SER A 1 113 ? -11.729 12.450 27.466 1.00 75.25 113 SER A CA 1
ATOM 894 C C . SER A 1 113 ? -11.619 13.973 27.647 1.00 75.25 113 SER A C 1
ATOM 896 O O . SER A 1 113 ? -12.198 14.537 28.578 1.00 75.25 113 SER A O 1
ATOM 898 N N . GLY A 1 114 ? -10.963 14.668 26.709 1.00 64.94 114 GLY A N 1
ATOM 899 C CA . GLY A 1 114 ? -10.869 16.132 26.699 1.00 64.94 114 GLY A CA 1
ATOM 900 C C . GLY A 1 114 ? -12.222 16.828 26.517 1.00 64.94 114 GLY A C 1
ATOM 901 O O . GLY A 1 114 ? -12.503 17.819 27.193 1.00 64.94 114 GLY A O 1
ATOM 902 N N . TYR A 1 115 ? -13.099 16.277 25.673 1.00 58.47 115 TYR A N 1
ATOM 903 C CA . TYR A 1 115 ? -14.461 16.790 25.487 1.00 58.47 115 TYR A CA 1
ATOM 904 C C . TYR A 1 115 ? -15.337 16.610 26.737 1.00 58.47 115 TYR A C 1
ATOM 906 O O . TYR A 1 115 ? -16.110 17.506 27.079 1.00 58.47 115 TYR A O 1
ATOM 914 N N . HIS A 1 116 ? -15.188 15.502 27.470 1.00 57.50 116 HIS A N 1
ATOM 915 C CA . HIS A 1 116 ? -15.942 15.273 28.707 1.00 57.50 116 HIS A CA 1
ATOM 916 C C . HIS A 1 116 ? -15.497 16.207 29.849 1.00 57.50 116 HIS A C 1
ATOM 918 O O . HIS A 1 116 ? -16.322 16.658 30.648 1.00 57.50 116 HIS A O 1
ATOM 924 N N . ALA A 1 117 ? -14.209 16.563 29.900 1.00 55.88 117 ALA A N 1
ATOM 925 C CA . ALA A 1 117 ? -13.688 17.549 30.849 1.00 55.88 117 ALA A CA 1
ATOM 926 C C . ALA A 1 117 ? -14.199 18.979 30.563 1.00 55.88 117 ALA A C 1
ATOM 928 O O . ALA A 1 117 ? -14.515 19.721 31.497 1.00 55.88 117 ALA A O 1
ATOM 929 N N . GLN A 1 118 ? -14.356 19.357 29.288 1.00 51.19 118 GLN A N 1
ATOM 930 C CA . GLN A 1 118 ? -14.901 20.669 28.904 1.00 51.19 118 GLN A CA 1
ATOM 931 C C . GLN A 1 118 ? -16.415 20.786 29.133 1.00 51.19 118 GLN A C 1
ATOM 933 O O . GLN A 1 118 ? -16.890 21.841 29.546 1.00 51.19 118 GLN A O 1
ATOM 938 N N . ALA A 1 119 ? -17.182 19.704 28.964 1.00 53.59 119 ALA A N 1
ATOM 939 C CA . ALA A 1 119 ? -18.627 19.719 29.223 1.00 53.59 119 ALA A CA 1
ATOM 940 C C . ALA A 1 119 ? -18.989 19.935 30.708 1.00 53.59 119 ALA A C 1
ATOM 942 O O . ALA A 1 119 ? -20.103 20.349 31.018 1.00 53.59 119 ALA A O 1
ATOM 943 N N . THR A 1 120 ? -18.046 19.695 31.626 1.00 53.22 120 THR A N 1
ATOM 944 C CA . THR A 1 120 ? -18.262 19.854 33.077 1.00 53.22 120 THR A CA 1
ATOM 945 C C . THR A 1 120 ? -17.770 21.213 33.605 1.00 53.22 120 THR A C 1
ATOM 947 O O . THR A 1 120 ? -17.929 21.516 34.783 1.00 53.22 120 THR A O 1
ATOM 950 N N . THR A 1 121 ? -17.193 22.060 32.742 1.00 47.72 121 THR A N 1
ATOM 951 C CA . THR A 1 121 ? -16.592 23.359 33.099 1.00 47.72 121 THR A CA 1
ATOM 952 C C . THR A 1 121 ? -17.263 24.530 32.371 1.00 47.72 121 THR A C 1
ATOM 954 O O . THR A 1 121 ? -16.618 25.437 31.859 1.00 47.72 121 THR A O 1
ATOM 957 N N . LEU A 1 122 ? -18.598 24.561 32.388 1.00 49.12 122 LEU A N 1
ATOM 958 C CA . LEU A 1 122 ? -19.375 25.802 32.256 1.00 49.12 122 LEU A CA 1
ATOM 959 C C . LEU A 1 122 ? -19.686 26.368 33.651 1.00 49.12 122 LEU A C 1
ATOM 961 O O . LEU A 1 122 ? -20.831 26.599 34.025 1.00 49.12 122 LEU A O 1
ATOM 965 N N . THR A 1 123 ? -18.637 26.607 34.432 1.00 54.81 123 THR A N 1
ATOM 966 C CA . THR A 1 123 ? -18.634 27.622 35.489 1.00 54.81 123 THR A CA 1
ATOM 967 C C . THR A 1 123 ? -17.430 28.535 35.240 1.00 54.81 123 THR A C 1
ATOM 969 O O . THR A 1 123 ? -16.312 28.052 35.049 1.00 54.81 123 THR A O 1
ATOM 972 N N . PRO A 1 124 ? -17.629 29.861 35.148 1.00 46.97 124 PRO A N 1
ATOM 973 C CA . PRO A 1 124 ? -16.576 30.779 34.750 1.00 46.97 124 PRO A CA 1
ATOM 974 C C . PRO A 1 124 ? -15.636 31.011 35.931 1.00 46.97 124 PRO A C 1
ATOM 976 O O . PRO A 1 124 ? -15.996 31.673 36.900 1.00 46.97 124 PRO A O 1
ATOM 979 N N . GLY A 1 125 ? -14.413 30.496 35.843 1.00 56.31 125 GLY A N 1
ATOM 980 C CA . GLY A 1 125 ? -13.355 30.903 36.760 1.00 56.31 125 GLY A CA 1
ATOM 981 C C . GLY A 1 125 ? -12.286 29.850 36.969 1.00 56.31 125 GLY A C 1
ATOM 982 O O . GLY A 1 125 ? -12.396 29.040 37.878 1.00 56.31 125 GLY A O 1
ATOM 983 N N . SER A 1 126 ? -11.226 29.920 36.166 1.00 46.81 126 SER A N 1
ATOM 984 C CA . SER A 1 126 ? -9.826 29.885 36.618 1.00 46.81 126 SER A CA 1
ATOM 985 C C . SER A 1 126 ? -8.931 29.219 35.573 1.00 46.81 126 SER A C 1
ATOM 987 O O . SER A 1 126 ? -9.144 28.081 35.159 1.00 46.81 126 SER A O 1
ATOM 989 N N . ARG A 1 127 ? -7.913 29.969 35.140 1.00 59.03 127 ARG A N 1
ATOM 990 C CA . ARG A 1 127 ? -6.795 29.489 34.322 1.00 59.03 127 ARG A CA 1
ATOM 991 C C . ARG A 1 127 ? -6.081 28.365 35.065 1.00 59.03 127 ARG A C 1
ATOM 993 O O . ARG A 1 127 ? -5.784 28.554 36.236 1.00 59.03 127 ARG A O 1
ATOM 1000 N N . ASN A 1 128 ? -5.691 27.305 34.361 1.00 46.62 128 ASN A N 1
ATOM 1001 C CA . ASN A 1 128 ? -4.372 26.698 34.539 1.00 46.62 128 ASN A CA 1
ATOM 1002 C C . ASN A 1 128 ? -3.967 25.909 33.289 1.00 46.62 128 ASN A C 1
ATOM 1004 O O . ASN A 1 128 ? -4.673 25.020 32.824 1.00 46.62 128 ASN A O 1
ATOM 1008 N N . VAL A 1 129 ? -2.815 26.298 32.749 1.00 54.25 129 VAL A N 1
ATOM 1009 C CA . VAL A 1 129 ? -2.097 25.651 31.652 1.00 54.25 129 VAL A CA 1
ATOM 1010 C C . VAL A 1 129 ? -1.387 24.433 32.238 1.00 54.25 129 VAL A C 1
ATOM 1012 O O . VAL A 1 129 ? -0.547 24.593 33.120 1.00 54.25 129 VAL A O 1
ATOM 1015 N N . VAL A 1 130 ? -1.712 23.229 31.765 1.00 53.53 130 VAL A N 1
ATOM 1016 C CA . VAL A 1 130 ? -0.941 22.015 32.066 1.00 53.53 130 VAL A CA 1
ATOM 1017 C C . VAL A 1 130 ? -0.324 21.509 30.770 1.00 53.53 130 VAL A C 1
ATOM 1019 O O . VAL A 1 130 ? -1.014 21.122 29.831 1.00 53.53 130 VAL A O 1
ATOM 1022 N N . SER A 1 131 ? 1.003 21.586 30.754 1.00 52.78 131 SER A N 1
ATOM 1023 C CA . SER A 1 131 ? 1.919 21.122 29.720 1.00 52.78 131 SER A CA 1
ATOM 1024 C C . SER A 1 131 ? 1.858 19.598 29.595 1.00 52.78 131 SER A C 1
ATOM 1026 O O . SER A 1 131 ? 2.113 18.893 30.570 1.00 52.78 131 SER A O 1
ATOM 1028 N N . THR A 1 132 ? 1.546 19.078 28.408 1.00 46.72 132 THR A N 1
ATOM 1029 C CA . THR A 1 132 ? 1.690 17.652 28.084 1.00 46.72 132 THR A CA 1
ATOM 1030 C C . THR A 1 132 ? 3.047 17.423 27.426 1.00 46.72 132 THR A C 1
ATOM 1032 O O . THR A 1 132 ? 3.177 17.499 26.208 1.00 46.72 132 THR A O 1
ATOM 1035 N N . ASP A 1 133 ? 4.054 17.162 28.256 1.00 49.53 133 ASP A N 1
ATOM 1036 C CA . ASP A 1 133 ? 5.388 16.699 27.858 1.00 49.53 133 ASP A CA 1
ATOM 1037 C C . ASP A 1 133 ? 5.503 15.204 28.202 1.00 49.53 133 ASP A C 1
ATOM 1039 O O . ASP A 1 133 ? 6.160 14.807 29.158 1.00 49.53 133 ASP A O 1
ATOM 1043 N N . VAL A 1 134 ? 4.730 14.366 27.507 1.00 57.03 134 VAL A N 1
ATOM 1044 C CA . VAL A 1 134 ? 4.773 12.903 27.651 1.00 57.03 134 VAL A CA 1
ATOM 1045 C C . VAL A 1 134 ? 4.435 12.292 26.298 1.00 57.03 134 VAL A C 1
ATOM 1047 O O . VAL A 1 134 ? 3.276 11.996 26.066 1.00 57.03 134 VAL A O 1
ATOM 1050 N N . ASP A 1 135 ? 5.406 12.159 25.387 1.00 47.50 135 ASP A N 1
ATOM 1051 C CA . ASP A 1 135 ? 5.362 11.112 24.334 1.00 47.50 135 ASP A CA 1
ATOM 1052 C C . ASP A 1 135 ? 6.629 11.008 23.451 1.00 47.50 135 ASP A C 1
ATOM 1054 O O . ASP A 1 135 ? 6.607 10.420 22.371 1.00 47.50 135 ASP A O 1
ATOM 1058 N N . ARG A 1 136 ? 7.795 11.507 23.889 1.00 51.28 136 ARG A N 1
ATOM 1059 C CA . ARG A 1 136 ? 9.019 11.431 23.063 1.00 51.28 136 ARG A CA 1
ATOM 1060 C C . ARG A 1 136 ? 9.769 10.091 23.155 1.00 51.28 136 ARG A C 1
ATOM 1062 O O . ARG A 1 136 ? 10.527 9.751 22.249 1.00 51.28 136 ARG A O 1
ATOM 1069 N N . GLU A 1 137 ? 9.550 9.290 24.199 1.00 46.19 137 GLU A N 1
ATOM 1070 C CA . GLU A 1 137 ? 10.310 8.042 24.415 1.00 46.19 137 GLU A CA 1
ATOM 1071 C C . GLU A 1 137 ? 9.735 6.805 23.702 1.00 46.19 137 GLU A C 1
ATOM 1073 O O . GLU A 1 137 ? 10.462 5.839 23.456 1.00 46.19 137 GLU A O 1
ATOM 1078 N N . ALA A 1 138 ? 8.458 6.815 23.305 1.00 53.25 138 ALA A N 1
ATOM 1079 C CA . ALA A 1 138 ? 7.841 5.661 22.644 1.00 53.25 138 ALA A CA 1
ATOM 1080 C C . ALA A 1 138 ? 8.235 5.525 21.159 1.00 53.25 138 ALA A C 1
ATOM 1082 O O . ALA A 1 138 ? 8.243 4.412 20.627 1.00 53.25 138 ALA A O 1
ATOM 1083 N N . LEU A 1 139 ? 8.617 6.627 20.500 1.00 49.94 139 LEU A N 1
ATOM 1084 C CA . LEU A 1 139 ? 8.996 6.635 19.082 1.00 49.94 139 LEU A CA 1
ATOM 1085 C C . LEU A 1 139 ? 10.399 6.039 18.838 1.00 49.94 139 LEU A C 1
ATOM 1087 O O . LEU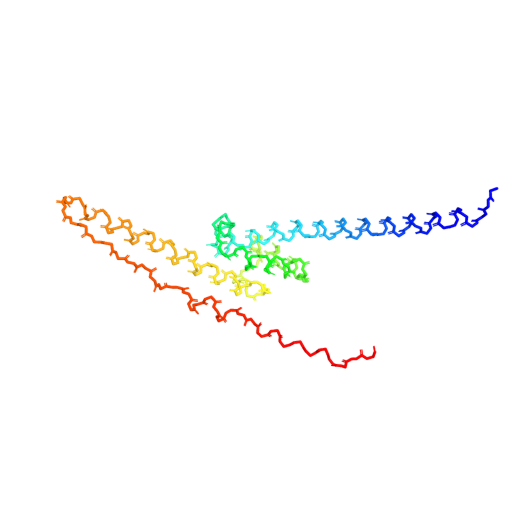 A 1 139 ? 10.664 5.474 17.779 1.00 49.94 139 LEU A O 1
ATOM 1091 N N . ILE A 1 140 ? 11.290 6.089 19.837 1.00 55.81 140 ILE A N 1
ATOM 1092 C CA . ILE A 1 140 ? 12.702 5.685 19.694 1.00 55.81 140 ILE A CA 1
ATOM 1093 C C . ILE A 1 140 ? 12.883 4.157 19.735 1.00 55.81 140 ILE A C 1
ATOM 1095 O O . ILE A 1 140 ? 13.837 3.637 19.166 1.00 55.81 140 ILE A O 1
ATOM 1099 N N . ARG A 1 141 ? 11.952 3.391 20.324 1.00 50.75 141 ARG A N 1
ATOM 1100 C CA . ARG A 1 141 ? 12.060 1.914 20.386 1.00 50.75 141 ARG A CA 1
ATOM 1101 C C . ARG A 1 141 ? 11.602 1.180 19.120 1.00 50.75 141 ARG A C 1
ATOM 1103 O O . ARG A 1 141 ? 11.640 -0.048 19.090 1.00 50.75 141 ARG A O 1
ATOM 1110 N N . LEU A 1 142 ? 11.165 1.901 18.086 1.00 50.16 142 LEU A N 1
ATOM 1111 C CA . LEU A 1 142 ? 10.732 1.324 16.808 1.00 50.16 142 LEU A CA 1
ATOM 1112 C C . LEU A 1 142 ? 11.792 1.399 15.702 1.00 50.16 142 LEU A C 1
ATOM 1114 O O . LEU A 1 142 ? 11.482 1.039 14.569 1.00 50.16 142 LEU A O 1
ATOM 1118 N N . THR A 1 143 ? 13.034 1.800 15.993 1.00 43.53 143 THR A N 1
ATOM 1119 C CA . THR A 1 143 ? 14.158 1.591 15.071 1.00 43.53 143 THR A CA 1
ATOM 1120 C C . THR A 1 143 ? 14.584 0.119 15.112 1.00 43.53 143 THR A C 1
ATOM 1122 O O . THR A 1 143 ? 15.211 -0.319 16.079 1.00 43.53 143 THR A O 1
ATOM 1125 N N . PRO A 1 144 ? 14.276 -0.701 14.089 1.00 45.09 144 PRO A N 1
ATOM 1126 C CA . PRO A 1 144 ? 14.990 -1.953 13.927 1.00 45.09 144 PRO A CA 1
ATOM 1127 C C . PRO A 1 144 ? 16.461 -1.613 13.687 1.00 45.09 144 PRO A C 1
ATOM 1129 O O . PRO A 1 144 ? 16.788 -0.805 12.818 1.00 45.09 144 PRO A O 1
ATOM 1132 N N . SER A 1 145 ? 17.332 -2.235 14.477 1.00 42.41 145 SER A N 1
ATOM 1133 C CA . SER A 1 145 ? 18.767 -2.304 14.231 1.00 42.41 145 SER A CA 1
ATOM 1134 C C . SER A 1 145 ? 19.000 -2.721 12.777 1.00 42.41 145 SER A C 1
ATOM 1136 O O . SER A 1 145 ? 18.823 -3.884 12.415 1.00 42.41 145 SER A O 1
ATOM 1138 N N . ILE A 1 146 ? 19.360 -1.761 11.923 1.00 47.12 146 ILE A N 1
ATOM 1139 C CA . ILE A 1 146 ? 19.916 -2.029 10.597 1.00 47.12 146 ILE A CA 1
ATOM 1140 C C . ILE A 1 146 ? 21.377 -2.421 10.836 1.00 47.12 146 ILE A C 1
ATOM 1142 O O . ILE A 1 146 ? 22.304 -1.664 10.568 1.00 47.12 146 ILE A O 1
ATOM 1146 N N . HIS A 1 147 ? 21.586 -3.602 11.417 1.00 39.91 147 HIS A N 1
ATOM 1147 C CA . HIS A 1 147 ? 22.853 -4.305 11.294 1.00 39.91 147 HIS A CA 1
ATOM 1148 C C . HIS A 1 147 ? 22.791 -5.041 9.960 1.00 39.91 147 HIS A C 1
ATOM 1150 O O . HIS A 1 147 ? 22.170 -6.093 9.831 1.00 39.91 147 HIS A O 1
ATOM 1156 N N . SER A 1 148 ? 23.358 -4.403 8.942 1.00 41.41 148 SER A N 1
ATOM 1157 C CA . SER A 1 148 ? 23.621 -5.012 7.647 1.00 41.41 148 SER A CA 1
ATOM 1158 C C . SER A 1 148 ? 24.951 -5.764 7.746 1.00 41.41 148 SER A C 1
ATOM 1160 O O . SER A 1 148 ? 25.978 -5.108 7.925 1.00 41.41 148 SER A O 1
ATOM 1162 N N . PRO A 1 149 ? 24.996 -7.102 7.636 1.00 42.69 149 PRO A N 1
ATOM 1163 C CA . PRO A 1 149 ? 26.223 -7.793 7.300 1.00 42.69 149 PRO A CA 1
ATOM 1164 C C . PRO A 1 149 ? 26.328 -7.817 5.771 1.00 42.69 149 PRO A C 1
ATOM 1166 O O . PRO A 1 149 ? 25.877 -8.754 5.120 1.00 42.69 149 PRO A O 1
ATOM 1169 N N . ILE A 1 150 ? 26.925 -6.780 5.178 1.00 47.44 150 ILE A N 1
ATOM 1170 C CA . ILE A 1 150 ? 27.548 -6.938 3.858 1.00 47.44 150 ILE A CA 1
ATOM 1171 C C . ILE A 1 150 ? 28.934 -7.514 4.128 1.00 47.44 150 ILE A C 1
ATOM 1173 O O . ILE A 1 150 ? 29.917 -6.796 4.269 1.00 47.44 150 ILE A O 1
ATOM 1177 N N . SER A 1 151 ? 28.970 -8.831 4.290 1.00 48.22 151 SER A N 1
ATOM 1178 C CA . SER A 1 151 ? 30.166 -9.650 4.158 1.00 48.22 151 SER A CA 1
ATOM 1179 C C . SER A 1 151 ? 29.723 -11.026 3.680 1.00 48.22 151 SER A C 1
ATOM 1181 O O . SER A 1 151 ? 28.838 -11.630 4.279 1.00 48.22 151 SER A O 1
ATOM 1183 N N . ALA A 1 152 ? 30.395 -11.489 2.628 1.00 46.19 152 ALA A N 1
ATOM 1184 C CA . ALA A 1 152 ? 30.281 -12.790 1.975 1.00 46.19 152 ALA A CA 1
ATOM 1185 C C . ALA A 1 152 ? 29.060 -12.988 1.060 1.00 46.19 152 ALA A C 1
ATOM 1187 O O . ALA A 1 152 ? 27.978 -13.340 1.514 1.00 46.19 152 ALA A O 1
ATOM 1188 N N . VAL A 1 153 ? 29.279 -12.828 -0.249 1.00 53.34 153 VAL A N 1
ATOM 1189 C CA . VAL A 1 153 ? 29.164 -13.892 -1.270 1.00 53.34 153 VAL A CA 1
ATOM 1190 C C . VAL A 1 153 ? 29.577 -13.290 -2.623 1.00 53.34 153 VAL A C 1
ATOM 1192 O O . VAL A 1 153 ? 28.918 -12.371 -3.093 1.00 53.34 153 VAL A O 1
ATOM 1195 N N . LEU A 1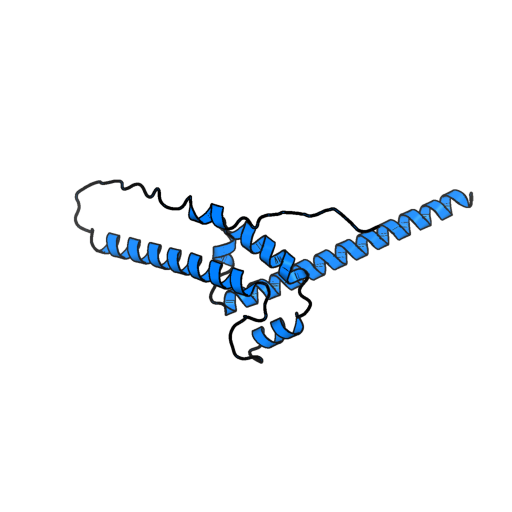 154 ? 30.669 -13.849 -3.166 1.00 47.47 154 LEU A N 1
ATOM 1196 C CA . LEU A 1 154 ? 31.195 -13.812 -4.544 1.00 47.47 154 LEU A CA 1
ATOM 1197 C C . LEU A 1 154 ? 31.310 -12.467 -5.283 1.00 47.47 154 LEU A C 1
ATOM 1199 O O . LEU A 1 154 ? 30.289 -11.934 -5.761 1.00 47.47 154 LEU A O 1
#